Protein AF-A0A3A8KAV1-F1 (afdb_monomer_lite)

Foldseek 3Di:
DLVVLLVVCLVPVLVVLLVVLLVVQVVCCVVPVHGQKFFPPAPVRNHDPVCSVLSNVLSVVLSCCVPPPCVVVVPDLVVQLVVSLVVSQVVQLVVQCCCCPVVVRGGMAGPPAPRRRDHPVCSVVSSVSSNVCPVVSDDPPDPPPDDPVPPDPPDD

Radius of gyration: 19.92 Å; chains: 1; bounding box: 60×40×58 Å

Sequence (156 aa):
MVRRVLLVQLLFLAPCFWLLELSQNVAFRWMNGDWGWVYPESPYRWFSIVSLGMWSGAVVVLWALHTYWFRPLRVASWLRVLWATALCWTGQWLGGFIAAEVFHHPLQIWPGTKLVYVSFSALFFWAATALLYQLVAPDPEPPEPGFTRAERPAGA

Secondary structure (DSSP, 8-state):
-HHHHHHHHHHHHHHHHHHHHHHHHHHHHHHHSS-S-B-TTSTTSS--TTHHHHHHHHHHHHHHHIIIIITTTT--HHHHHHHHHHHHHHHHHHHHHHHHHTSS--S-B-TT-SSSS--TTHHHHHHHHHHHHHHHS----PPPS---TT---S--

pLDDT: mean 84.85, std 14.31, range [40.16, 96.75]

Structure (mmCIF, N/CA/C/O backbone):
data_AF-A0A3A8KAV1-F1
#
_entry.id   AF-A0A3A8KAV1-F1
#
loop_
_atom_site.group_PDB
_atom_site.id
_atom_site.type_symbol
_atom_site.label_atom_id
_atom_site.label_alt_id
_atom_site.label_comp_id
_atom_site.label_asym_id
_atom_site.label_entity_id
_atom_site.label_seq_id
_atom_site.pdbx_PDB_ins_code
_atom_site.Cartn_x
_atom_site.Cartn_y
_atom_site.Cartn_z
_atom_site.occupancy
_atom_site.B_iso_or_equiv
_atom_site.auth_seq_id
_atom_site.auth_comp_id
_atom_site.auth_asym_id
_atom_site.auth_atom_id
_atom_site.pdbx_PDB_model_num
ATOM 1 N N . MET A 1 1 ? -23.113 8.934 8.475 1.00 63.41 1 MET A N 1
ATOM 2 C CA . MET A 1 1 ? -21.816 9.219 9.134 1.00 63.41 1 MET A CA 1
ATOM 3 C C . MET A 1 1 ? -20.684 8.372 8.555 1.00 63.41 1 MET A C 1
ATOM 5 O O . MET A 1 1 ? -19.738 8.942 8.037 1.00 63.41 1 MET A O 1
ATOM 9 N N . VAL A 1 2 ? -20.829 7.043 8.518 1.00 71.62 2 VAL A N 1
ATOM 10 C CA . VAL A 1 2 ? -19.826 6.085 8.005 1.00 71.62 2 VAL A CA 1
ATOM 11 C C . VAL A 1 2 ? -19.301 6.401 6.590 1.00 71.62 2 VAL A C 1
ATOM 13 O O . VAL A 1 2 ? -18.095 6.469 6.387 1.00 71.62 2 VAL A O 1
ATOM 16 N N . ARG A 1 3 ? -20.184 6.700 5.624 1.00 71.88 3 ARG A N 1
ATOM 17 C CA . ARG A 1 3 ? -19.778 7.072 4.250 1.00 71.88 3 ARG A CA 1
ATOM 18 C C . ARG A 1 3 ? -18.936 8.354 4.186 1.00 71.88 3 ARG A C 1
ATOM 20 O O . ARG A 1 3 ? -18.026 8.452 3.376 1.00 71.88 3 ARG A O 1
ATOM 27 N N . ARG A 1 4 ? -19.226 9.329 5.058 1.00 77.44 4 ARG A N 1
ATOM 28 C CA . ARG A 1 4 ? -18.481 10.596 5.145 1.00 77.44 4 ARG A CA 1
ATOM 29 C C . ARG A 1 4 ? -17.077 10.369 5.706 1.00 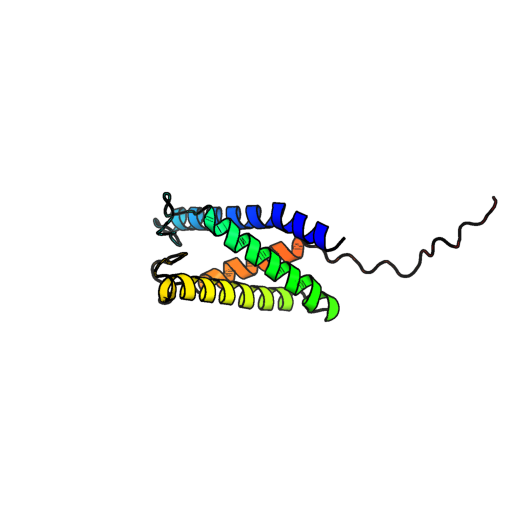77.44 4 ARG A C 1
ATOM 31 O O . ARG A 1 4 ? -16.142 10.989 5.225 1.00 77.44 4 ARG A O 1
ATOM 38 N N . VAL A 1 5 ? -16.937 9.465 6.678 1.00 82.00 5 VAL A N 1
ATOM 39 C CA . VAL A 1 5 ? -15.637 9.072 7.246 1.00 82.00 5 VAL A CA 1
ATOM 40 C C . VAL A 1 5 ? -14.759 8.421 6.179 1.00 82.00 5 VAL A C 1
ATOM 42 O O . VAL A 1 5 ? -13.627 8.854 6.002 1.00 82.00 5 VAL A O 1
ATOM 45 N N . LEU A 1 6 ? -15.297 7.464 5.414 1.00 84.62 6 LEU A N 1
ATOM 46 C CA . LEU A 1 6 ? -14.556 6.834 4.317 1.00 84.62 6 LEU A CA 1
ATOM 47 C C . LEU A 1 6 ? -14.138 7.852 3.247 1.00 84.62 6 LEU A C 1
ATOM 49 O O . LEU A 1 6 ? -12.996 7.834 2.807 1.00 84.62 6 LEU A O 1
ATOM 53 N N . LEU A 1 7 ? -15.030 8.766 2.850 1.00 86.44 7 LEU A N 1
ATOM 54 C CA . LEU A 1 7 ? -14.696 9.797 1.863 1.00 86.44 7 LEU A CA 1
ATOM 55 C C . LEU A 1 7 ? -13.545 10.694 2.342 1.00 86.44 7 LEU A C 1
ATOM 57 O O . LEU A 1 7 ? -12.625 10.967 1.581 1.00 86.44 7 LEU A O 1
ATOM 61 N N . VAL A 1 8 ? -13.572 11.123 3.606 1.00 86.12 8 VAL A N 1
ATOM 62 C CA . VAL A 1 8 ? -12.480 11.908 4.200 1.00 86.12 8 VAL A CA 1
ATOM 63 C C . VAL A 1 8 ? -11.191 11.085 4.220 1.00 86.12 8 VAL A C 1
ATOM 65 O O . VAL A 1 8 ? -10.157 11.559 3.766 1.00 86.12 8 VAL A O 1
ATOM 68 N N . GLN A 1 9 ? -11.246 9.829 4.661 1.00 88.69 9 GLN A N 1
ATOM 69 C CA . GLN A 1 9 ? -10.076 8.950 4.654 1.00 88.69 9 GLN A CA 1
ATOM 70 C C . GLN A 1 9 ? -9.503 8.761 3.246 1.00 88.69 9 GLN A C 1
ATOM 72 O O . GLN A 1 9 ? -8.293 8.824 3.083 1.00 88.69 9 GLN A O 1
ATOM 77 N N . LEU A 1 10 ? -10.337 8.605 2.219 1.00 91.00 10 LEU A N 1
ATOM 78 C CA . LEU A 1 10 ? -9.879 8.528 0.832 1.00 91.00 10 LEU A CA 1
ATOM 79 C C . LEU A 1 10 ? -9.190 9.817 0.377 1.00 91.00 10 LEU A C 1
ATOM 81 O O . LEU A 1 10 ? -8.122 9.753 -0.221 1.00 91.00 10 LEU A O 1
ATOM 85 N N . LEU A 1 11 ? -9.769 10.978 0.687 1.00 92.19 11 LEU A N 1
ATOM 86 C CA . LEU A 1 11 ? -9.234 12.273 0.258 1.00 92.19 11 LEU A CA 1
ATOM 87 C C . LEU A 1 11 ? -7.927 12.662 0.960 1.00 92.19 11 LEU A C 1
ATOM 89 O O . LEU A 1 11 ? -7.154 13.425 0.391 1.00 92.19 11 LEU A O 1
ATOM 93 N N . PHE A 1 12 ? -7.670 12.151 2.167 1.00 91.69 12 PHE A N 1
ATOM 94 C CA . PHE A 1 12 ? -6.455 12.468 2.925 1.00 91.69 12 PHE A CA 1
ATOM 95 C C . PHE A 1 12 ? -5.449 11.313 2.950 1.00 91.69 12 PHE A C 1
ATOM 97 O O . PHE A 1 12 ? -4.290 11.499 2.590 1.00 91.69 12 PHE A O 1
ATOM 104 N N . LEU A 1 13 ? -5.870 10.107 3.338 1.00 93.31 13 LEU A N 1
ATOM 105 C CA . LEU A 1 13 ? -4.954 8.985 3.555 1.00 93.31 13 LEU A CA 1
ATOM 106 C C . LEU A 1 13 ? -4.415 8.404 2.253 1.00 93.31 13 LEU A C 1
ATOM 108 O O . LEU A 1 13 ? -3.235 8.073 2.212 1.00 93.31 13 LEU A O 1
ATOM 112 N N . ALA A 1 14 ? -5.223 8.297 1.191 1.00 93.44 14 ALA A N 1
ATOM 113 C CA . ALA A 1 14 ? -4.720 7.734 -0.063 1.00 93.44 14 ALA A CA 1
ATOM 114 C C . ALA A 1 14 ? -3.606 8.609 -0.675 1.00 93.44 14 ALA A C 1
ATOM 116 O O . ALA A 1 14 ? -2.543 8.059 -0.968 1.00 93.44 14 ALA A O 1
ATOM 117 N N . PRO A 1 15 ? -3.748 9.951 -0.774 1.00 94.06 15 PRO A N 1
ATOM 118 C CA . PRO A 1 15 ? -2.637 10.818 -1.167 1.00 94.06 15 PRO A CA 1
ATOM 119 C C . PRO A 1 15 ? -1.444 10.759 -0.209 1.00 94.06 15 PRO A C 1
ATOM 121 O O . PRO A 1 15 ? -0.306 10.729 -0.667 1.00 94.06 15 PRO A O 1
ATOM 124 N N . CYS A 1 16 ? -1.670 10.707 1.109 1.00 94.25 16 CYS A N 1
ATOM 125 C CA . CYS A 1 16 ? -0.578 10.604 2.081 1.00 94.25 16 CYS A CA 1
ATOM 126 C C . CYS A 1 16 ? 0.222 9.305 1.926 1.00 94.25 16 CYS A C 1
ATOM 128 O O . CYS A 1 16 ? 1.450 9.347 1.932 1.00 94.25 16 CYS A O 1
ATOM 130 N N . PHE A 1 17 ? -0.443 8.160 1.764 1.00 94.06 17 PHE A N 1
ATOM 131 C CA . PHE A 1 17 ? 0.238 6.882 1.557 1.00 94.06 17 PHE A CA 1
ATOM 132 C C . PHE A 1 17 ? 0.918 6.807 0.193 1.00 94.06 17 PHE A C 1
ATOM 134 O O . PHE A 1 17 ? 2.025 6.288 0.096 1.00 94.06 17 PHE A O 1
ATOM 141 N N . TRP A 1 18 ? 0.325 7.410 -0.834 1.00 94.69 18 TRP A N 1
ATOM 142 C CA . TRP A 1 18 ? 0.969 7.558 -2.135 1.00 94.69 18 TRP A CA 1
ATOM 143 C C . TRP A 1 18 ? 2.243 8.422 -2.070 1.00 94.69 18 TRP A C 1
ATOM 145 O O . TRP A 1 18 ? 3.279 8.059 -2.624 1.00 94.69 18 TRP A O 1
ATOM 155 N N . LEU A 1 19 ? 2.220 9.535 -1.330 1.00 94.25 19 LEU A N 1
ATOM 156 C CA . LEU A 1 19 ? 3.418 10.348 -1.081 1.00 94.25 19 LEU A CA 1
ATOM 157 C C . LEU A 1 19 ? 4.451 9.617 -0.211 1.00 94.25 19 LEU A C 1
ATOM 159 O O . LEU A 1 19 ? 5.656 9.805 -0.393 1.00 94.25 19 LEU A O 1
ATOM 163 N N . LEU A 1 20 ? 4.001 8.777 0.723 1.00 93.81 20 LEU A N 1
ATOM 164 C CA . LEU A 1 20 ? 4.882 7.930 1.522 1.00 93.81 20 LEU A CA 1
ATOM 165 C C . LEU A 1 20 ? 5.587 6.891 0.641 1.00 93.81 20 LEU A C 1
ATOM 167 O O . LEU A 1 20 ? 6.800 6.748 0.752 1.00 93.81 20 LEU A O 1
ATOM 171 N N . GLU A 1 21 ? 4.861 6.238 -0.269 1.00 93.31 21 GLU A N 1
ATOM 172 C CA . GLU A 1 21 ? 5.412 5.328 -1.282 1.00 93.31 21 GLU A CA 1
ATOM 173 C C . GLU A 1 21 ? 6.495 6.022 -2.120 1.00 93.31 21 GLU A C 1
ATOM 175 O O . GLU A 1 21 ? 7.603 5.506 -2.285 1.00 93.31 21 GLU A O 1
ATOM 180 N N . LEU A 1 22 ? 6.203 7.235 -2.596 1.00 93.12 22 LEU A N 1
ATOM 181 C CA . LEU A 1 22 ? 7.162 8.058 -3.327 1.00 93.12 22 LEU A CA 1
ATOM 182 C C . LEU A 1 22 ? 8.421 8.341 -2.499 1.00 93.12 22 LEU A C 1
ATOM 184 O O . LEU A 1 22 ? 9.543 8.164 -2.977 1.00 93.12 22 LEU A O 1
ATOM 188 N N . SER A 1 23 ? 8.234 8.751 -1.245 1.00 93.00 23 SER A N 1
ATOM 189 C CA . SER A 1 23 ? 9.330 9.082 -0.330 1.00 93.00 23 SER A CA 1
ATOM 190 C C . SER A 1 23 ? 10.192 7.858 -0.013 1.00 93.00 23 SER A C 1
ATOM 192 O O . SER A 1 23 ? 11.416 7.966 0.032 1.00 93.00 23 SER A O 1
ATOM 194 N N . GLN A 1 24 ? 9.574 6.684 0.145 1.00 91.94 24 GLN A N 1
ATOM 195 C CA . GLN A 1 24 ? 10.270 5.411 0.337 1.00 91.94 24 GLN A CA 1
ATOM 196 C C . GLN A 1 24 ? 11.149 5.073 -0.870 1.00 91.94 24 GLN A C 1
ATOM 198 O O . GLN A 1 24 ? 12.314 4.718 -0.690 1.00 91.94 24 GLN A O 1
ATOM 203 N N . ASN A 1 25 ? 10.632 5.231 -2.092 1.00 92.94 25 ASN A N 1
ATOM 204 C CA . ASN A 1 25 ? 11.398 4.919 -3.299 1.00 92.94 25 ASN A CA 1
ATOM 205 C C . ASN A 1 25 ? 12.566 5.906 -3.514 1.00 92.94 25 ASN A C 1
ATOM 207 O O . ASN A 1 25 ? 13.664 5.501 -3.897 1.00 92.94 25 ASN A O 1
ATOM 211 N N . VAL A 1 26 ? 12.368 7.195 -3.194 1.00 94.19 26 VAL A N 1
ATOM 212 C CA . VAL A 1 26 ? 13.438 8.215 -3.196 1.00 94.19 26 VAL A CA 1
ATOM 213 C C . VAL A 1 26 ? 14.514 7.898 -2.158 1.00 94.19 26 VAL A C 1
ATOM 215 O O . VAL A 1 26 ? 15.701 7.909 -2.487 1.00 94.19 26 VAL A O 1
ATOM 218 N N . ALA A 1 27 ? 14.117 7.566 -0.927 1.00 92.56 27 ALA A N 1
ATOM 219 C CA . ALA A 1 27 ? 15.055 7.190 0.126 1.00 92.56 27 ALA A CA 1
ATOM 220 C C . ALA A 1 27 ? 15.852 5.934 -0.256 1.00 92.56 27 ALA A C 1
ATOM 222 O O . ALA A 1 27 ? 17.068 5.893 -0.066 1.00 92.56 27 ALA A O 1
ATOM 223 N N . PHE A 1 28 ? 15.194 4.931 -0.849 1.00 92.00 28 PHE A N 1
ATOM 224 C CA . PHE A 1 28 ? 15.858 3.714 -1.314 1.00 92.00 28 PHE A CA 1
ATOM 225 C C . PHE A 1 28 ? 16.951 4.026 -2.342 1.00 92.00 28 PHE A C 1
ATOM 227 O O . PHE A 1 28 ? 18.067 3.517 -2.210 1.00 92.00 28 PHE A O 1
ATOM 234 N N . ARG A 1 29 ? 16.671 4.924 -3.295 1.00 93.88 29 ARG A N 1
ATOM 235 C CA . ARG A 1 29 ? 17.655 5.379 -4.283 1.00 93.88 29 ARG A CA 1
ATOM 236 C C . ARG A 1 29 ? 18.851 6.073 -3.655 1.00 93.88 29 ARG A C 1
ATOM 238 O O . ARG A 1 29 ? 19.977 5.822 -4.073 1.00 93.88 29 ARG A O 1
ATOM 245 N N . TRP A 1 30 ? 18.634 6.933 -2.666 1.00 94.62 30 TRP A N 1
ATOM 246 C CA . TRP A 1 30 ? 19.742 7.601 -1.979 1.00 94.62 30 TRP A CA 1
ATOM 247 C C . TRP A 1 30 ? 20.647 6.623 -1.229 1.00 94.62 30 TRP A C 1
ATOM 249 O O . TRP A 1 30 ? 21.855 6.831 -1.192 1.00 94.62 30 TRP A O 1
ATOM 259 N N . MET A 1 31 ? 20.080 5.553 -0.667 1.00 93.12 31 MET A N 1
ATOM 260 C CA . MET A 1 31 ? 20.842 4.559 0.093 1.00 93.12 31 MET A CA 1
ATOM 261 C C . MET A 1 31 ? 21.546 3.521 -0.792 1.00 93.12 31 MET A C 1
ATOM 263 O O . MET A 1 31 ? 22.628 3.067 -0.435 1.00 93.12 31 MET A O 1
ATOM 267 N N . ASN A 1 32 ? 20.945 3.134 -1.923 1.00 91.38 32 ASN A N 1
ATOM 268 C CA . ASN A 1 32 ? 21.395 1.979 -2.714 1.00 91.38 32 ASN A CA 1
ATOM 269 C C . ASN A 1 32 ? 21.869 2.331 -4.133 1.00 91.38 32 ASN A C 1
ATOM 271 O O . ASN A 1 32 ? 22.377 1.465 -4.837 1.00 91.38 32 ASN A O 1
ATOM 275 N N . GLY A 1 33 ? 21.697 3.578 -4.578 1.00 91.69 33 GLY A N 1
ATOM 276 C CA . GLY A 1 33 ? 22.084 4.036 -5.917 1.00 91.69 33 GLY A CA 1
ATOM 277 C C . GLY A 1 33 ? 21.078 3.724 -7.033 1.00 91.69 33 GLY A C 1
ATOM 278 O O . GLY A 1 33 ? 21.184 4.314 -8.106 1.00 91.69 33 GLY A O 1
ATOM 279 N N . ASP A 1 34 ? 20.074 2.880 -6.780 1.00 91.12 34 ASP A N 1
ATOM 280 C CA . ASP A 1 34 ? 19.007 2.521 -7.727 1.00 91.12 34 ASP A CA 1
ATOM 281 C C . ASP A 1 34 ? 17.624 2.518 -7.050 1.00 91.12 34 ASP A C 1
ATOM 283 O O . ASP A 1 34 ? 17.526 2.574 -5.826 1.00 91.12 34 ASP A O 1
ATOM 287 N N . TRP A 1 35 ? 16.546 2.492 -7.829 1.00 92.38 35 TRP A N 1
ATOM 288 C CA . TRP A 1 35 ? 15.169 2.519 -7.329 1.00 92.38 35 TRP A CA 1
ATOM 289 C C . TRP A 1 35 ? 14.756 1.192 -6.681 1.00 92.38 35 TRP A C 1
ATOM 291 O O . TRP A 1 35 ? 15.102 0.115 -7.162 1.00 92.38 35 TRP A O 1
ATOM 301 N N . GLY A 1 36 ? 13.961 1.264 -5.609 1.00 89.75 36 GLY A N 1
ATOM 302 C CA . GLY A 1 36 ? 13.457 0.078 -4.909 1.00 89.75 36 GLY A CA 1
ATOM 303 C C . GLY A 1 36 ? 12.409 -0.689 -5.713 1.00 89.75 36 GLY A C 1
ATOM 304 O O . GLY A 1 36 ? 12.298 -1.908 -5.588 1.00 89.75 36 GLY A O 1
ATOM 305 N N . TRP A 1 37 ? 11.652 0.021 -6.548 1.00 92.19 37 TRP A N 1
ATOM 306 C CA . TRP A 1 37 ? 10.785 -0.537 -7.583 1.00 92.19 37 TRP A CA 1
ATOM 307 C C . TRP A 1 37 ? 10.544 0.490 -8.690 1.00 92.19 37 TRP A C 1
ATOM 309 O O . TRP A 1 37 ? 10.744 1.696 -8.506 1.00 92.19 37 TRP A O 1
ATOM 319 N N . VAL A 1 38 ? 10.096 0.007 -9.848 1.00 92.88 38 VAL A N 1
ATOM 320 C CA . VAL A 1 38 ? 9.766 0.836 -11.013 1.00 92.88 38 VAL A CA 1
ATOM 321 C C . VAL A 1 38 ? 8.368 0.538 -11.546 1.00 92.88 38 VAL A C 1
ATOM 323 O O . VAL A 1 38 ? 7.850 -0.562 -11.391 1.00 92.88 38 VAL A O 1
ATOM 326 N N . TYR A 1 39 ? 7.778 1.531 -12.200 1.00 91.75 39 TYR A N 1
ATOM 327 C CA . TYR A 1 39 ? 6.485 1.530 -12.874 1.00 91.75 39 TYR A CA 1
ATOM 328 C C . TYR A 1 39 ? 6.716 1.572 -14.389 1.00 91.75 39 TYR A C 1
ATOM 330 O O . TYR A 1 39 ? 6.955 2.657 -14.924 1.00 91.75 39 TYR A O 1
ATOM 338 N N . PRO A 1 40 ? 6.671 0.433 -15.097 1.00 89.00 40 PRO A N 1
ATOM 339 C CA . PRO A 1 40 ? 7.070 0.357 -16.507 1.00 89.00 40 PRO A CA 1
ATOM 340 C C . PRO A 1 40 ? 6.262 1.275 -17.427 1.00 89.00 40 PRO A C 1
ATOM 342 O O . PRO A 1 40 ? 6.832 1.920 -18.302 1.00 89.00 40 PRO A O 1
ATOM 345 N N . GLU A 1 41 ? 4.960 1.381 -17.166 1.00 86.69 41 GLU A N 1
ATOM 346 C CA . GLU A 1 41 ? 4.008 2.185 -17.944 1.00 86.69 41 GLU A CA 1
ATOM 347 C C . GLU A 1 41 ? 3.997 3.672 -17.547 1.00 86.69 41 GLU A C 1
ATOM 349 O O . GLU A 1 41 ? 3.347 4.498 -18.185 1.00 86.69 41 GLU A O 1
ATOM 354 N N . SER A 1 42 ? 4.694 4.049 -16.471 1.00 89.81 42 SER A N 1
ATOM 355 C CA . SER A 1 42 ? 4.766 5.452 -16.073 1.00 89.81 42 SER A CA 1
ATOM 356 C C . SER A 1 42 ? 5.812 6.199 -16.904 1.00 89.81 42 SER A C 1
ATOM 358 O O . SER A 1 42 ? 6.953 5.733 -16.989 1.00 89.81 42 SER A O 1
ATOM 360 N N . PRO A 1 43 ? 5.517 7.421 -17.393 1.00 89.69 43 PRO A N 1
ATOM 361 C CA . PRO A 1 43 ? 6.511 8.252 -18.076 1.00 89.69 43 PRO A CA 1
ATOM 362 C C . PRO A 1 43 ? 7.708 8.601 -17.179 1.00 89.69 43 PRO A C 1
ATOM 364 O O . PRO A 1 43 ? 8.784 8.923 -17.675 1.00 89.69 43 PRO A O 1
ATOM 367 N N . TYR A 1 44 ? 7.541 8.509 -15.859 1.00 88.31 44 TYR A N 1
ATOM 368 C CA . TYR A 1 44 ? 8.594 8.796 -14.892 1.00 88.31 44 TYR A CA 1
ATOM 369 C C . TYR A 1 44 ? 9.363 7.551 -14.457 1.00 88.31 44 TYR A C 1
ATOM 371 O O . TYR A 1 44 ? 10.469 7.686 -13.955 1.00 88.31 44 TYR A O 1
ATOM 379 N N . ARG A 1 45 ? 8.816 6.344 -14.647 1.00 87.88 45 ARG A N 1
ATOM 380 C CA . ARG A 1 45 ? 9.347 5.045 -14.185 1.00 87.88 45 ARG A CA 1
ATOM 381 C C . ARG A 1 45 ? 9.536 4.864 -12.677 1.00 87.88 45 ARG A C 1
ATOM 383 O O . ARG A 1 45 ? 9.338 3.762 -12.198 1.00 87.88 45 ARG A O 1
ATOM 390 N N . TRP A 1 46 ? 9.891 5.880 -11.903 1.00 88.69 46 TRP A N 1
ATOM 391 C CA . TRP A 1 46 ? 10.133 5.762 -10.454 1.00 88.69 46 TRP A CA 1
ATOM 392 C C . TRP A 1 46 ? 8.930 6.166 -9.590 1.00 88.69 46 TRP A C 1
ATOM 394 O O . TRP A 1 46 ? 8.902 5.884 -8.393 1.00 88.69 46 TRP A O 1
ATOM 404 N N . PHE A 1 47 ? 7.909 6.777 -10.193 1.00 89.25 47 PHE A N 1
ATOM 405 C CA . PHE A 1 47 ? 6.614 7.034 -9.562 1.00 89.25 47 PHE A CA 1
ATOM 406 C C . PHE A 1 47 ? 5.480 6.865 -10.568 1.00 89.25 47 PHE A C 1
ATOM 408 O O . PHE A 1 47 ? 5.714 6.959 -11.772 1.00 89.25 47 PHE A O 1
ATOM 415 N N . SER A 1 48 ? 4.250 6.661 -10.094 1.00 90.31 48 SER A N 1
ATOM 416 C CA . SER A 1 48 ? 3.061 6.611 -10.947 1.00 90.31 48 SER A CA 1
ATOM 417 C C . SER A 1 48 ? 1.867 7.262 -10.263 1.00 90.31 48 SER A C 1
ATOM 419 O O . SER A 1 48 ? 1.544 6.916 -9.135 1.00 90.31 48 SER A O 1
ATOM 421 N N . ILE A 1 49 ? 1.163 8.164 -10.952 1.00 89.38 49 ILE A N 1
ATOM 422 C CA . ILE A 1 49 ? -0.120 8.703 -10.460 1.00 89.38 49 ILE A CA 1
ATOM 423 C C . ILE A 1 49 ? -1.175 7.590 -10.403 1.00 89.38 49 ILE A C 1
ATOM 425 O O . ILE A 1 49 ? -2.041 7.600 -9.535 1.00 89.38 49 ILE A O 1
ATOM 429 N N . VAL A 1 50 ? -1.076 6.584 -11.277 1.00 88.12 50 VAL A N 1
ATOM 430 C CA . VAL A 1 50 ? -2.009 5.450 -11.308 1.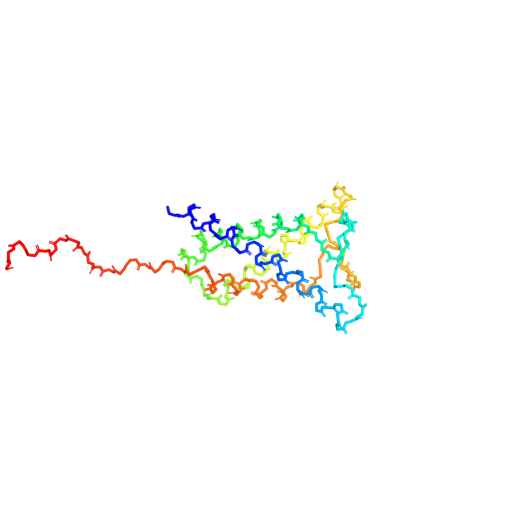00 88.12 50 VAL A CA 1
ATOM 431 C C . VAL A 1 50 ? -1.946 4.639 -10.006 1.00 88.12 50 VAL A C 1
ATOM 433 O O . VAL A 1 50 ? -2.973 4.114 -9.572 1.00 88.12 50 VAL A O 1
ATOM 436 N N . SER A 1 51 ? -0.796 4.603 -9.310 1.00 89.50 51 SER A N 1
ATOM 437 C CA . SER A 1 51 ? -0.699 3.919 -8.010 1.00 89.50 51 SER A CA 1
ATOM 438 C C . SER A 1 51 ? -1.534 4.593 -6.913 1.00 89.50 51 SER A C 1
ATOM 440 O O . SER A 1 51 ? -1.896 3.936 -5.940 1.00 89.50 51 SER A O 1
ATOM 442 N N . LEU A 1 52 ? -1.973 5.846 -7.092 1.00 91.06 52 LEU A N 1
ATOM 443 C CA . LEU A 1 52 ? -2.953 6.479 -6.201 1.00 91.06 52 LEU A CA 1
ATOM 444 C C . LEU A 1 52 ? -4.282 5.706 -6.166 1.00 91.06 52 LEU A C 1
ATOM 446 O O . LEU A 1 52 ? -4.925 5.618 -5.117 1.00 91.06 52 LEU A O 1
ATOM 450 N N . GLY A 1 53 ? -4.687 5.105 -7.291 1.00 91.12 53 GLY A N 1
ATOM 451 C CA . GLY A 1 53 ? -5.860 4.231 -7.347 1.00 91.12 53 GLY A CA 1
ATOM 452 C C . GLY A 1 53 ? -5.683 2.980 -6.483 1.00 91.12 53 GLY A C 1
ATOM 453 O O . GLY A 1 53 ? -6.589 2.614 -5.733 1.00 91.12 53 GLY A O 1
ATOM 454 N N . MET A 1 54 ? -4.488 2.382 -6.504 1.00 90.69 54 MET A N 1
ATOM 455 C CA . MET A 1 54 ? -4.133 1.250 -5.639 1.00 90.69 54 MET A CA 1
ATOM 456 C C . MET A 1 54 ? -4.193 1.643 -4.156 1.00 90.69 54 MET A C 1
ATOM 458 O O . MET A 1 54 ? -4.808 0.932 -3.362 1.00 90.69 54 MET A O 1
ATOM 462 N N . TRP A 1 55 ? -3.644 2.803 -3.784 1.00 94.50 55 TRP A N 1
ATOM 463 C CA . TRP A 1 55 ? -3.733 3.315 -2.411 1.00 94.50 55 TRP A CA 1
ATOM 464 C C . TRP A 1 55 ? -5.161 3.637 -1.982 1.00 94.50 55 TRP A C 1
ATOM 466 O O . TRP A 1 55 ? -5.531 3.379 -0.838 1.00 94.50 55 TRP A O 1
ATOM 476 N N . SER A 1 56 ? -5.989 4.133 -2.899 1.00 94.62 56 SER A N 1
ATOM 477 C CA . SER A 1 56 ? -7.416 4.341 -2.641 1.00 94.62 56 SER A CA 1
ATOM 478 C C . SER A 1 56 ? -8.110 3.013 -2.330 1.00 94.62 56 SER A C 1
ATOM 480 O O . SER A 1 56 ? -8.838 2.913 -1.342 1.00 94.62 56 SER A O 1
ATOM 482 N N . GLY A 1 57 ? -7.819 1.964 -3.107 1.00 93.50 57 GLY A N 1
ATOM 483 C CA . GLY A 1 57 ? -8.280 0.603 -2.826 1.00 93.50 57 GLY A CA 1
ATOM 484 C C . GLY A 1 57 ? -7.798 0.086 -1.467 1.00 93.50 57 GLY A C 1
ATOM 485 O O . GLY A 1 57 ? -8.594 -0.443 -0.693 1.00 93.50 57 GLY A O 1
ATOM 486 N N . ALA A 1 58 ? -6.527 0.310 -1.129 1.00 94.25 58 ALA A N 1
ATOM 487 C CA . ALA A 1 58 ? -5.970 -0.078 0.164 1.00 94.25 58 ALA A CA 1
ATOM 488 C C . ALA A 1 58 ? -6.677 0.619 1.338 1.00 94.25 58 ALA A C 1
ATOM 490 O O . ALA A 1 58 ? -7.020 -0.035 2.320 1.00 94.25 58 ALA A O 1
ATOM 491 N N . VAL A 1 59 ? -6.971 1.919 1.225 1.00 94.69 59 VAL A N 1
ATOM 492 C CA . VAL A 1 59 ? -7.749 2.657 2.235 1.00 94.69 59 VAL A CA 1
ATOM 493 C C . VAL A 1 59 ? -9.151 2.067 2.392 1.00 94.69 59 VAL A C 1
ATOM 495 O O . VAL A 1 59 ? -9.600 1.897 3.523 1.00 94.69 59 VAL A O 1
ATOM 498 N N . VAL A 1 60 ? -9.824 1.690 1.298 1.00 94.44 60 VAL A N 1
ATOM 499 C CA . VAL A 1 60 ? -11.131 1.007 1.370 1.00 94.44 60 VAL A CA 1
ATOM 500 C C . VAL A 1 60 ? -11.020 -0.326 2.107 1.00 94.44 60 VAL A C 1
ATOM 502 O O . VAL A 1 60 ? -11.856 -0.613 2.962 1.00 94.44 60 VAL A O 1
ATOM 505 N N . VAL A 1 61 ? -9.992 -1.129 1.816 1.00 94.31 61 VAL A N 1
ATOM 506 C CA . VAL A 1 61 ? -9.760 -2.414 2.494 1.00 94.31 61 VAL A CA 1
ATOM 507 C C . VAL A 1 61 ? -9.511 -2.202 3.986 1.00 94.31 61 VAL A C 1
ATOM 509 O O . VAL A 1 61 ? -10.180 -2.825 4.808 1.00 94.31 61 VAL A O 1
ATOM 512 N N . LEU A 1 62 ? -8.614 -1.285 4.354 1.00 94.00 62 LEU A N 1
ATOM 513 C CA . LEU A 1 62 ? -8.313 -0.962 5.752 1.00 94.00 62 LEU A CA 1
ATOM 514 C C . LEU A 1 62 ? -9.553 -0.451 6.493 1.00 94.00 62 LEU A C 1
ATOM 516 O O . LEU A 1 62 ? -9.840 -0.889 7.610 1.00 94.00 62 LEU A O 1
ATOM 520 N N . TRP A 1 63 ? -10.336 0.414 5.851 1.00 93.44 63 TRP A N 1
ATOM 521 C CA . TRP A 1 63 ? -11.606 0.893 6.378 1.00 93.44 63 TRP A CA 1
ATOM 522 C C . TRP A 1 63 ? -12.622 -0.233 6.577 1.00 93.44 63 TRP A C 1
ATOM 524 O O . TRP A 1 63 ? -13.267 -0.287 7.630 1.00 93.44 63 TRP A O 1
ATOM 534 N N . ALA A 1 64 ? -12.750 -1.146 5.614 1.00 92.19 64 ALA A N 1
ATOM 535 C CA . ALA A 1 64 ? -13.666 -2.275 5.706 1.00 92.19 64 ALA A CA 1
ATOM 536 C C . ALA A 1 64 ? -13.255 -3.233 6.834 1.00 92.19 64 ALA A C 1
ATOM 538 O O . ALA A 1 64 ? -14.101 -3.615 7.645 1.00 92.19 64 ALA A O 1
ATOM 539 N N . LEU A 1 65 ? -11.959 -3.549 6.944 1.00 92.56 65 LEU A N 1
ATOM 540 C CA . LEU A 1 65 ? -11.407 -4.361 8.031 1.00 92.56 65 LEU A CA 1
ATOM 541 C C . LEU A 1 65 ? -11.695 -3.733 9.393 1.00 92.56 65 LEU A C 1
ATOM 543 O O . LEU A 1 65 ? -12.214 -4.400 10.287 1.00 92.56 65 LEU A O 1
ATOM 547 N N . HIS A 1 66 ? -11.431 -2.436 9.541 1.00 89.69 66 HIS A N 1
ATOM 548 C CA . HIS A 1 66 ? -11.711 -1.722 10.781 1.00 89.69 66 HIS A CA 1
ATOM 549 C C . HIS A 1 66 ? -13.200 -1.719 11.132 1.00 89.69 66 HIS A C 1
ATOM 551 O O . HIS A 1 66 ? -13.575 -2.061 12.253 1.00 89.69 66 HIS A O 1
ATOM 557 N N . THR A 1 67 ? -14.050 -1.363 10.169 1.00 88.62 67 THR A N 1
ATOM 558 C CA . THR A 1 67 ? -15.481 -1.132 10.397 1.00 88.62 67 THR A CA 1
ATOM 559 C C . THR A 1 67 ? -16.244 -2.428 10.642 1.00 88.62 67 THR A C 1
ATOM 561 O O . THR A 1 67 ? -17.063 -2.489 11.559 1.00 88.62 67 THR A O 1
ATOM 564 N N . TYR A 1 68 ? -15.987 -3.453 9.828 1.00 90.62 68 TYR A N 1
ATOM 565 C CA . TYR A 1 68 ? -16.805 -4.666 9.790 1.00 90.62 68 TYR A CA 1
ATOM 566 C C . TYR A 1 68 ? -16.179 -5.861 10.500 1.00 90.62 68 TYR A C 1
ATOM 568 O O . TYR A 1 68 ? -16.891 -6.826 10.761 1.00 90.62 68 TYR A O 1
ATOM 576 N N . TRP A 1 69 ? -14.887 -5.813 10.837 1.00 91.81 69 TRP A N 1
ATOM 577 C CA . TRP A 1 69 ? -14.215 -6.948 11.467 1.00 91.81 69 TRP A CA 1
ATOM 578 C C . TRP A 1 69 ? -13.534 -6.588 12.788 1.00 91.81 69 TRP A C 1
ATOM 580 O O . TRP A 1 69 ? -13.912 -7.108 13.840 1.00 91.81 69 TRP A O 1
ATOM 590 N N . PHE A 1 70 ? -12.565 -5.675 12.776 1.00 91.94 70 PHE A N 1
ATOM 591 C CA . PHE A 1 70 ? -11.752 -5.391 13.958 1.00 91.94 70 PHE A CA 1
ATOM 592 C C . PHE A 1 70 ? -12.556 -4.761 15.092 1.00 91.94 70 PHE A C 1
ATOM 594 O O . PHE A 1 70 ? -12.370 -5.138 16.251 1.00 91.94 70 PHE A O 1
ATOM 601 N N . ARG A 1 71 ? -13.467 -3.842 14.757 1.00 85.94 71 ARG A N 1
ATOM 602 C CA . ARG A 1 71 ? -14.344 -3.182 15.724 1.00 85.94 71 ARG A CA 1
ATOM 603 C C . ARG A 1 71 ? -15.360 -4.135 16.368 1.00 85.94 71 ARG A C 1
ATOM 605 O O . ARG A 1 71 ? -15.358 -4.208 17.597 1.00 85.94 71 ARG A O 1
ATOM 612 N N . PRO A 1 72 ? -16.198 -4.884 15.620 1.00 87.44 72 PRO A N 1
ATOM 613 C CA . PRO A 1 72 ? -17.186 -5.766 16.243 1.00 87.44 72 PRO A CA 1
ATOM 614 C C . PRO A 1 72 ? -16.549 -6.884 17.071 1.00 87.44 72 PRO A C 1
ATOM 616 O O . PRO A 1 72 ? -17.080 -7.229 18.122 1.00 87.44 72 PRO A O 1
ATOM 619 N N . LEU A 1 73 ? -15.393 -7.409 16.650 1.00 90.06 73 LEU A N 1
ATOM 620 C CA . LEU A 1 73 ? -14.714 -8.495 17.364 1.00 90.06 73 LEU A CA 1
ATOM 621 C C . LEU A 1 73 ? -13.681 -8.021 18.394 1.00 90.06 73 LEU A C 1
ATOM 623 O O . LEU A 1 73 ? -13.005 -8.854 18.992 1.00 90.06 73 LEU A O 1
ATOM 627 N N . ARG A 1 74 ? -13.531 -6.704 18.600 1.00 87.00 74 ARG A N 1
ATOM 628 C CA . ARG A 1 74 ? -12.553 -6.107 19.532 1.00 87.00 74 ARG A CA 1
ATOM 629 C C . ARG A 1 74 ? -11.144 -6.694 19.378 1.00 87.00 74 ARG A C 1
ATOM 631 O O . ARG A 1 74 ? -10.460 -6.976 20.358 1.00 87.00 74 ARG A O 1
ATOM 638 N N . VAL A 1 75 ? -10.704 -6.868 18.132 1.00 87.50 75 VAL A N 1
ATOM 639 C CA . VAL A 1 75 ? -9.393 -7.456 17.820 1.00 87.50 75 VAL A CA 1
ATOM 640 C C . VAL A 1 75 ? -8.289 -6.607 18.458 1.00 87.50 75 VAL A C 1
ATOM 642 O O . VAL A 1 75 ? -8.349 -5.376 18.395 1.00 87.50 75 VAL A O 1
ATOM 645 N N . ALA A 1 76 ? -7.286 -7.243 19.068 1.00 90.06 76 ALA A N 1
ATOM 646 C CA . ALA A 1 76 ? -6.159 -6.546 19.689 1.00 90.06 76 ALA A CA 1
ATOM 647 C C . ALA A 1 76 ? -5.366 -5.723 18.658 1.00 90.06 76 ALA A C 1
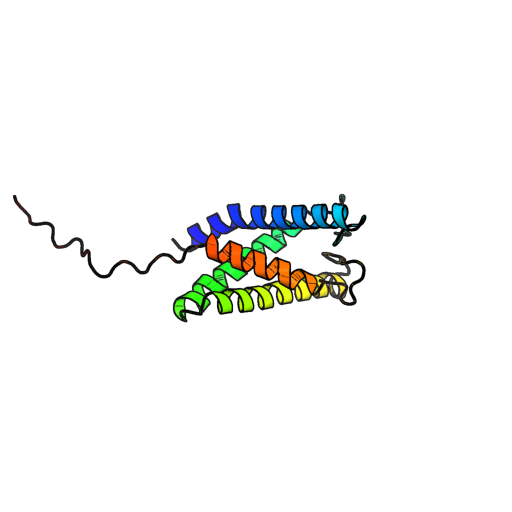ATOM 649 O O . ALA A 1 76 ? -5.198 -6.155 17.521 1.00 90.06 76 ALA A O 1
ATOM 650 N N . SER A 1 77 ? -4.843 -4.560 19.060 1.00 88.94 77 SER A N 1
ATOM 651 C CA . SER A 1 77 ? -4.177 -3.604 18.154 1.00 88.94 77 SER A CA 1
ATOM 652 C C . SER A 1 77 ? -3.077 -4.245 17.288 1.00 88.94 77 SER A C 1
ATOM 654 O O . SER A 1 77 ? -3.116 -4.166 16.061 1.00 88.94 77 SER A O 1
ATOM 656 N N . TRP A 1 78 ? -2.165 -5.008 17.895 1.00 92.06 78 TRP A N 1
ATOM 657 C CA . TRP A 1 78 ? -1.091 -5.679 17.154 1.00 92.06 78 TRP A CA 1
ATOM 658 C C . TRP A 1 78 ? -1.613 -6.729 16.155 1.00 92.06 78 TRP A C 1
ATOM 660 O O . TRP A 1 78 ? -1.090 -6.840 15.047 1.00 92.06 78 TRP A O 1
ATOM 670 N N . LEU A 1 79 ? -2.691 -7.449 16.493 1.00 93.88 79 LEU A N 1
ATOM 671 C CA . LEU A 1 79 ? -3.339 -8.394 15.578 1.00 93.88 79 LEU A CA 1
ATOM 672 C C . LEU A 1 79 ? -3.984 -7.676 14.394 1.00 93.88 79 LEU A C 1
ATOM 674 O O . LEU A 1 79 ? -3.915 -8.176 13.274 1.00 93.88 79 LEU A O 1
ATOM 678 N N . ARG A 1 80 ? -4.576 -6.494 14.614 1.00 93.81 80 ARG A N 1
ATOM 679 C CA . ARG A 1 80 ? -5.110 -5.663 13.526 1.00 93.81 80 ARG A CA 1
ATOM 680 C C . ARG A 1 80 ? -4.002 -5.288 12.540 1.00 93.81 80 ARG A C 1
ATOM 682 O O . ARG A 1 80 ? -4.225 -5.364 11.336 1.00 93.81 80 ARG A O 1
ATOM 689 N N . VAL A 1 81 ? -2.812 -4.925 13.042 1.00 95.12 81 VAL A N 1
ATOM 690 C CA . VAL A 1 81 ? -1.651 -4.595 12.191 1.00 95.12 81 VAL A CA 1
ATOM 691 C C . VAL A 1 81 ? -1.238 -5.812 11.373 1.00 95.12 81 VAL A C 1
ATOM 693 O O . VAL A 1 81 ? -1.107 -5.696 10.158 1.00 95.12 81 VAL A O 1
ATOM 696 N N . LEU A 1 82 ? -1.090 -6.982 12.001 1.00 95.94 82 LEU A N 1
ATOM 697 C CA . LEU A 1 82 ? -0.700 -8.207 11.296 1.00 95.94 82 LEU A CA 1
ATOM 698 C C . LEU A 1 82 ? -1.699 -8.598 10.203 1.00 95.94 82 LEU A C 1
ATOM 700 O O . LEU A 1 82 ? -1.291 -8.842 9.068 1.00 95.94 82 LEU A O 1
ATOM 704 N N . TRP A 1 83 ? -2.997 -8.608 10.516 1.00 95.81 83 TRP A N 1
ATOM 705 C CA . TRP A 1 83 ? -4.037 -8.956 9.545 1.00 95.81 83 TRP A CA 1
ATOM 706 C C . TRP A 1 83 ? -4.106 -7.964 8.388 1.00 95.81 83 TRP A C 1
ATOM 708 O O . TRP A 1 83 ? -4.142 -8.380 7.232 1.00 95.81 83 TRP A O 1
ATOM 718 N N . ALA A 1 84 ? -4.078 -6.662 8.683 1.00 95.81 84 ALA A N 1
ATOM 719 C CA . ALA A 1 84 ? -4.048 -5.625 7.658 1.00 95.81 84 ALA A CA 1
ATOM 720 C C . ALA A 1 84 ? -2.802 -5.746 6.767 1.00 95.81 84 ALA A C 1
ATOM 722 O O . ALA A 1 84 ? -2.912 -5.683 5.546 1.00 95.81 84 ALA A O 1
ATOM 723 N N . THR A 1 85 ? -1.634 -5.990 7.368 1.00 96.75 85 THR A N 1
ATOM 724 C CA . THR A 1 85 ? -0.368 -6.172 6.644 1.00 96.75 85 THR A CA 1
ATOM 725 C C . THR A 1 85 ? -0.447 -7.350 5.686 1.00 96.75 85 THR A C 1
ATOM 727 O O . THR A 1 85 ? -0.169 -7.200 4.497 1.00 96.75 85 THR A O 1
ATOM 730 N N . ALA A 1 86 ? -0.860 -8.514 6.192 1.00 95.69 86 ALA A N 1
ATOM 731 C CA . ALA A 1 86 ? -0.948 -9.734 5.404 1.00 95.69 86 ALA A CA 1
ATOM 732 C C . ALA A 1 86 ? -1.945 -9.588 4.246 1.00 95.69 86 ALA A C 1
ATOM 734 O O . ALA A 1 86 ? -1.633 -9.960 3.114 1.00 95.69 86 ALA A O 1
ATOM 735 N N . LEU A 1 87 ? -3.121 -9.007 4.506 1.00 96.19 87 LEU A N 1
ATOM 736 C CA . LEU A 1 87 ? -4.159 -8.827 3.491 1.00 96.19 87 LEU A CA 1
ATOM 737 C C . LEU A 1 87 ? -3.764 -7.812 2.422 1.00 96.19 87 LEU A C 1
ATOM 739 O O . LEU A 1 87 ? -3.915 -8.106 1.238 1.00 96.19 87 LEU A O 1
ATOM 743 N N . CYS A 1 88 ? -3.238 -6.649 2.805 1.00 95.81 88 CYS A N 1
ATOM 744 C CA . CYS A 1 88 ? -2.836 -5.635 1.833 1.00 95.81 88 CYS A CA 1
ATOM 745 C C . CYS A 1 88 ? -1.636 -6.090 0.997 1.00 95.81 88 CYS A C 1
ATOM 747 O O . CYS A 1 88 ? -1.645 -5.901 -0.217 1.00 95.81 88 CYS A O 1
ATOM 749 N N . TRP A 1 89 ? -0.651 -6.761 1.607 1.00 94.69 89 TRP A N 1
ATOM 750 C CA . TRP A 1 89 ? 0.465 -7.344 0.862 1.00 94.69 89 TRP A CA 1
ATOM 751 C C . TRP A 1 89 ? -0.014 -8.418 -0.120 1.00 94.69 89 TRP A C 1
ATOM 753 O O . TRP A 1 89 ? 0.350 -8.381 -1.293 1.00 94.69 89 TRP A O 1
ATOM 763 N N . THR A 1 90 ? -0.893 -9.325 0.323 1.00 94.12 90 THR A N 1
ATOM 764 C CA . THR A 1 90 ? -1.471 -10.361 -0.551 1.00 94.12 90 THR A CA 1
ATOM 765 C C . THR A 1 90 ? -2.286 -9.734 -1.682 1.00 94.12 90 THR A C 1
ATOM 767 O O . THR A 1 90 ? -2.188 -10.168 -2.825 1.00 94.12 90 THR A O 1
ATOM 770 N N . GLY A 1 91 ? -3.054 -8.682 -1.392 1.00 94.12 91 GLY A N 1
ATOM 771 C CA . GLY A 1 91 ? -3.811 -7.931 -2.390 1.00 94.12 91 GLY A CA 1
ATOM 772 C C . GLY A 1 91 ? -2.914 -7.248 -3.424 1.00 94.12 91 GLY A C 1
ATOM 773 O O . GLY A 1 91 ? -3.190 -7.344 -4.617 1.00 94.12 91 GLY A O 1
ATOM 774 N N . GLN A 1 92 ? -1.816 -6.620 -2.993 1.00 93.00 92 GLN A N 1
ATOM 775 C CA . GLN A 1 92 ? -0.829 -6.031 -3.903 1.00 93.00 92 GLN A CA 1
ATOM 776 C C . GLN A 1 92 ? -0.161 -7.106 -4.765 1.00 93.00 92 GLN A C 1
ATOM 778 O O . GLN A 1 92 ? -0.027 -6.919 -5.973 1.00 93.00 92 GLN A O 1
ATOM 783 N N . TRP A 1 93 ? 0.204 -8.244 -4.168 1.00 92.81 93 TRP A N 1
ATOM 784 C CA . TRP A 1 93 ? 0.778 -9.371 -4.896 1.00 92.81 93 TRP A CA 1
ATOM 785 C C . TRP A 1 93 ? -0.188 -9.897 -5.962 1.00 92.81 93 TRP A C 1
ATOM 787 O O . TRP A 1 93 ? 0.192 -10.005 -7.124 1.00 92.81 93 TRP A O 1
ATOM 797 N N . LEU A 1 94 ? -1.450 -10.161 -5.595 1.00 92.44 94 LEU A N 1
ATOM 798 C CA . LEU A 1 94 ? -2.481 -10.647 -6.519 1.00 92.44 94 LEU A CA 1
ATOM 799 C C . LEU A 1 94 ? -2.777 -9.632 -7.626 1.00 92.44 94 LEU A C 1
ATOM 801 O O . LEU A 1 94 ? -2.894 -10.013 -8.787 1.00 92.44 94 LEU A O 1
ATOM 805 N N . GLY A 1 95 ? -2.863 -8.344 -7.284 1.00 90.56 95 GLY A N 1
ATOM 806 C CA . GLY A 1 95 ? -3.036 -7.272 -8.261 1.00 90.56 95 GLY A CA 1
ATOM 807 C C . GLY A 1 95 ? -1.876 -7.210 -9.254 1.00 90.56 95 GLY A C 1
ATOM 808 O O . GLY A 1 95 ? -2.106 -7.127 -10.458 1.00 90.56 95 GLY A O 1
ATOM 809 N N . GLY A 1 96 ? -0.637 -7.319 -8.767 1.00 90.25 96 GLY A N 1
ATOM 810 C CA . GLY A 1 96 ? 0.555 -7.374 -9.611 1.00 90.25 96 GLY A CA 1
ATOM 811 C C . GLY A 1 96 ? 0.617 -8.631 -10.485 1.00 90.25 96 GLY A C 1
ATOM 812 O O . GLY A 1 96 ? 0.932 -8.516 -11.667 1.00 90.25 96 GLY A O 1
ATOM 813 N N . PHE A 1 97 ? 0.248 -9.798 -9.945 1.00 90.69 97 PHE A N 1
ATOM 814 C CA . PHE A 1 97 ? 0.153 -11.060 -10.689 1.00 90.69 97 PHE A CA 1
ATOM 815 C C . PHE A 1 97 ? -0.865 -10.962 -11.826 1.00 90.69 97 PHE A C 1
ATOM 817 O O . PHE A 1 97 ? -0.534 -11.248 -12.970 1.00 90.69 97 PHE A O 1
ATOM 824 N N . ILE A 1 98 ? -2.088 -10.501 -11.543 1.00 91.31 98 ILE A N 1
ATOM 825 C CA . ILE A 1 98 ? -3.132 -10.345 -12.566 1.00 91.31 98 ILE A CA 1
ATOM 826 C C . ILE A 1 98 ? -2.677 -9.348 -13.640 1.00 91.31 98 ILE A C 1
ATOM 828 O O . ILE A 1 98 ? -2.816 -9.612 -14.833 1.00 91.31 98 ILE A O 1
ATOM 832 N N . ALA A 1 99 ? -2.100 -8.217 -13.236 1.00 89.56 99 ALA A N 1
ATOM 833 C CA . ALA A 1 99 ? -1.613 -7.208 -14.169 1.00 89.56 99 ALA A CA 1
ATOM 834 C C . ALA A 1 99 ? -0.523 -7.748 -15.111 1.00 89.56 99 ALA A C 1
ATOM 836 O O . ALA A 1 99 ? -0.561 -7.493 -16.313 1.00 89.56 99 ALA A O 1
ATOM 837 N N . ALA A 1 100 ? 0.411 -8.541 -14.591 1.00 89.25 100 ALA A N 1
ATOM 838 C CA . ALA A 1 100 ? 1.497 -9.110 -15.378 1.00 89.25 100 ALA A CA 1
ATOM 839 C C . ALA A 1 100 ? 1.074 -10.326 -16.223 1.00 89.25 100 ALA A C 1
ATOM 841 O O . ALA A 1 100 ? 1.416 -10.397 -17.400 1.00 89.25 100 ALA A O 1
ATOM 842 N N . GLU A 1 101 ? 0.327 -11.272 -15.654 1.00 91.19 101 GLU A N 1
ATOM 843 C CA . GLU A 1 101 ? 0.040 -12.558 -16.308 1.00 91.19 101 GLU A CA 1
ATOM 844 C C . GLU A 1 101 ? -1.228 -12.534 -17.162 1.00 91.19 101 GLU A C 1
ATOM 846 O O . GLU A 1 101 ? -1.298 -13.221 -18.177 1.00 91.19 101 GLU A O 1
ATOM 851 N N . VAL A 1 102 ? -2.236 -11.752 -16.766 1.00 91.12 102 VAL A N 1
ATOM 852 C CA . VAL A 1 102 ? -3.519 -11.683 -17.485 1.00 91.12 102 VAL A CA 1
ATOM 853 C C . VAL A 1 102 ? -3.532 -10.514 -18.459 1.00 91.12 102 VAL A C 1
ATOM 855 O O . VAL A 1 102 ? -4.004 -10.654 -19.584 1.00 91.12 102 VAL A O 1
ATOM 858 N N . PHE A 1 103 ? -3.023 -9.357 -18.030 1.00 89.25 103 PHE A N 1
ATOM 859 C CA . PHE A 1 103 ? -3.032 -8.144 -18.848 1.00 89.25 103 PHE A CA 1
ATOM 860 C C . PHE A 1 103 ? -1.704 -7.871 -19.557 1.00 89.25 103 PHE A C 1
ATOM 862 O O . PHE A 1 103 ? -1.676 -7.003 -20.418 1.00 89.25 103 PHE A O 1
ATOM 869 N N . HIS A 1 104 ? -0.621 -8.587 -19.235 1.00 87.12 104 HIS A N 1
ATOM 870 C CA . HIS A 1 104 ? 0.718 -8.347 -19.795 1.00 87.12 104 HIS A CA 1
ATOM 871 C C . HIS A 1 104 ? 1.248 -6.915 -19.580 1.00 87.12 104 HIS A C 1
ATOM 873 O O . HIS A 1 104 ? 2.137 -6.458 -20.296 1.00 87.12 104 HIS A O 1
ATOM 879 N N . HIS A 1 105 ? 0.743 -6.236 -18.546 1.00 86.25 105 HIS A N 1
ATOM 880 C CA . HIS A 1 105 ? 1.091 -4.868 -18.162 1.00 86.25 105 HIS A CA 1
ATOM 881 C C . HIS A 1 105 ? 1.416 -4.815 -16.659 1.00 86.25 105 HIS A C 1
ATOM 883 O O . HIS A 1 105 ? 0.534 -4.540 -15.842 1.00 86.25 105 HIS A O 1
ATOM 889 N N . PRO A 1 106 ? 2.664 -5.106 -16.247 1.00 87.25 106 PRO A N 1
ATOM 890 C CA . PRO A 1 106 ? 3.043 -5.131 -14.835 1.00 87.25 106 PRO A CA 1
ATOM 891 C C . PRO A 1 106 ? 2.865 -3.762 -14.161 1.00 87.25 106 PRO A C 1
ATOM 893 O O . PRO A 1 106 ? 3.370 -2.746 -14.638 1.00 87.25 106 PRO A O 1
ATOM 896 N N . LEU A 1 107 ? 2.194 -3.747 -13.002 1.00 85.75 107 LEU A N 1
ATOM 897 C CA . LEU A 1 107 ? 1.973 -2.524 -12.215 1.00 85.75 107 LEU A CA 1
ATOM 898 C C . LEU A 1 107 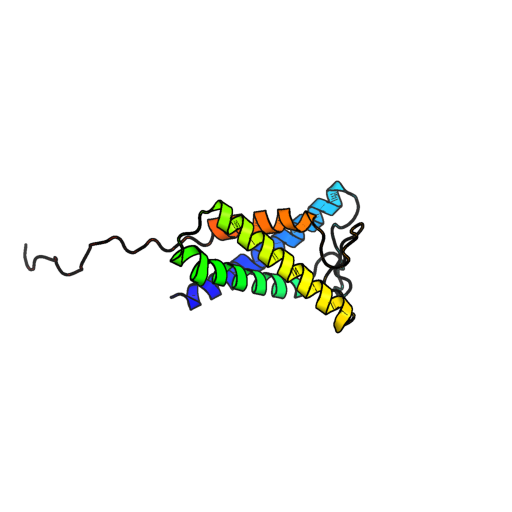? 3.275 -1.964 -11.638 1.00 85.75 107 LEU A C 1
ATOM 900 O O . LEU A 1 107 ? 3.509 -0.759 -11.678 1.00 85.75 107 LEU A O 1
ATOM 904 N N . GLN A 1 108 ? 4.101 -2.844 -11.077 1.00 89.44 108 GLN A N 1
ATOM 905 C CA . GLN A 1 108 ? 5.381 -2.528 -10.458 1.00 89.44 108 GLN A CA 1
ATOM 906 C C . GLN A 1 108 ? 6.358 -3.666 -10.743 1.00 89.44 108 GLN A C 1
ATOM 908 O O . GLN A 1 108 ? 5.960 -4.827 -10.795 1.00 89.44 108 GLN A O 1
ATOM 913 N N . ILE A 1 109 ? 7.636 -3.332 -10.890 1.00 88.69 109 ILE A N 1
ATOM 914 C CA . ILE A 1 109 ? 8.735 -4.294 -10.965 1.00 88.69 109 ILE A CA 1
ATOM 915 C C . ILE A 1 109 ? 9.674 -4.008 -9.802 1.00 88.69 109 ILE A C 1
ATOM 917 O O . ILE A 1 109 ? 10.149 -2.882 -9.659 1.00 88.69 109 ILE A O 1
ATOM 921 N N . TRP A 1 110 ? 9.950 -5.032 -8.996 1.00 88.19 110 TRP A N 1
ATOM 922 C CA . TRP A 1 110 ? 10.838 -4.964 -7.835 1.00 88.19 110 TRP A CA 1
ATOM 923 C C . TRP A 1 110 ? 12.201 -5.598 -8.169 1.00 88.19 110 TRP A C 1
ATOM 925 O O . TRP A 1 110 ? 12.294 -6.832 -8.229 1.00 88.19 110 TRP A O 1
ATOM 935 N N . PRO A 1 111 ? 13.263 -4.798 -8.403 1.00 80.12 111 PRO A N 1
ATOM 936 C CA . PRO A 1 111 ? 14.581 -5.308 -8.769 1.00 80.12 111 PRO A CA 1
ATOM 937 C C . PRO A 1 111 ? 15.138 -6.280 -7.725 1.00 80.12 111 PRO A C 1
ATOM 939 O O . PRO A 1 111 ? 14.990 -6.081 -6.522 1.00 80.12 111 PRO A O 1
ATOM 942 N N . GLY A 1 112 ? 15.794 -7.348 -8.184 1.00 74.19 112 GLY A N 1
ATOM 943 C CA . GLY A 1 112 ? 16.479 -8.300 -7.299 1.00 74.19 112 GLY A CA 1
ATOM 944 C C . GLY A 1 112 ? 15.561 -9.213 -6.479 1.00 74.19 112 GLY A C 1
ATOM 945 O O . GLY A 1 112 ? 16.037 -9.926 -5.597 1.00 74.19 112 GLY A O 1
ATOM 946 N N . THR A 1 113 ? 14.258 -9.233 -6.761 1.00 73.81 113 THR A N 1
ATOM 947 C CA . THR A 1 113 ? 13.306 -10.105 -6.067 1.00 73.81 113 THR A CA 1
ATOM 948 C C . THR A 1 113 ? 12.916 -11.300 -6.935 1.00 73.81 113 THR A C 1
ATOM 950 O O . THR A 1 113 ? 12.773 -11.187 -8.149 1.00 73.81 113 THR A O 1
ATOM 953 N N . LYS A 1 114 ? 12.742 -12.479 -6.314 1.00 67.75 114 LYS A N 1
ATOM 954 C CA . LYS A 1 114 ? 12.234 -13.676 -7.018 1.00 67.75 114 LYS A CA 1
ATOM 955 C C . LYS A 1 114 ? 10.764 -13.534 -7.427 1.00 67.75 114 LYS A C 1
ATOM 957 O O . LYS A 1 114 ? 10.311 -14.234 -8.322 1.00 67.75 114 LYS A O 1
ATOM 962 N N . LEU A 1 115 ? 10.022 -12.665 -6.740 1.00 64.25 115 LEU A N 1
ATOM 963 C CA . LEU A 1 115 ? 8.625 -12.364 -7.025 1.00 64.25 115 LEU A CA 1
ATOM 964 C C . LEU A 1 115 ? 8.571 -11.090 -7.864 1.00 64.25 115 LEU A C 1
ATOM 966 O O . LEU A 1 115 ? 8.787 -10.009 -7.338 1.00 64.25 115 LEU A O 1
ATOM 970 N N . VAL A 1 116 ? 8.238 -11.204 -9.147 1.00 69.62 116 VAL A N 1
ATOM 971 C CA . VAL A 1 116 ? 8.215 -10.053 -10.071 1.00 69.62 116 VAL A CA 1
ATOM 972 C C . VAL A 1 116 ? 7.171 -8.993 -9.664 1.00 69.62 116 VAL A C 1
ATOM 974 O O . VAL A 1 116 ? 7.294 -7.834 -10.046 1.00 69.62 116 VAL A O 1
ATOM 977 N N . TYR A 1 117 ? 6.179 -9.366 -8.847 1.00 82.06 117 TYR A N 1
ATOM 978 C CA . TYR A 1 117 ? 5.002 -8.544 -8.545 1.00 82.06 117 TYR A CA 1
ATOM 979 C C . TYR A 1 117 ? 5.147 -7.655 -7.299 1.00 82.06 117 TYR A C 1
ATOM 981 O O . TYR A 1 117 ? 4.732 -6.498 -7.320 1.00 82.06 117 TYR A O 1
ATOM 989 N N . VAL A 1 118 ? 5.712 -8.180 -6.204 1.00 85.25 118 VAL A N 1
ATOM 990 C CA . VAL A 1 118 ? 5.997 -7.416 -4.976 1.00 85.25 118 VAL A CA 1
ATOM 991 C C . VAL A 1 118 ? 7.027 -8.138 -4.105 1.00 85.25 118 VAL A C 1
ATOM 993 O O . VAL A 1 118 ? 6.972 -9.356 -3.918 1.00 85.25 118 VAL A O 1
ATOM 996 N N . SER A 1 119 ? 7.962 -7.377 -3.535 1.00 86.44 119 SER A N 1
ATOM 997 C CA . SER A 1 119 ? 8.955 -7.889 -2.588 1.00 86.44 119 SER A CA 1
ATOM 998 C C . SER A 1 119 ? 8.345 -8.271 -1.234 1.00 86.44 119 SER A C 1
ATOM 1000 O O . SER A 1 119 ? 7.395 -7.646 -0.760 1.00 86.44 119 SER A O 1
ATOM 1002 N N . PHE A 1 120 ? 8.978 -9.205 -0.518 1.00 87.50 120 PHE A N 1
ATOM 1003 C CA . PHE A 1 120 ? 8.691 -9.421 0.906 1.00 87.50 120 PHE A CA 1
ATOM 1004 C C . PHE A 1 120 ? 9.061 -8.216 1.777 1.00 87.50 120 PHE A C 1
ATOM 1006 O O . PHE A 1 120 ? 8.450 -8.022 2.825 1.00 87.50 120 PHE A O 1
ATOM 1013 N N . SER A 1 121 ? 9.998 -7.363 1.345 1.00 86.31 121 SER A N 1
ATOM 1014 C CA . SER A 1 121 ? 10.299 -6.118 2.066 1.00 86.31 121 SER A CA 1
ATOM 1015 C C . SER A 1 121 ? 9.087 -5.182 2.150 1.00 86.31 121 SER A C 1
ATOM 1017 O O . SER A 1 121 ? 8.978 -4.416 3.106 1.00 86.31 121 SER A O 1
ATOM 1019 N N . ALA A 1 122 ? 8.121 -5.302 1.230 1.00 89.50 122 ALA A N 1
ATOM 1020 C CA . ALA A 1 122 ? 6.878 -4.543 1.288 1.00 89.50 122 ALA A CA 1
ATOM 1021 C C . ALA A 1 122 ? 6.007 -4.886 2.507 1.00 89.50 122 ALA A C 1
ATOM 1023 O O . ALA A 1 122 ? 5.180 -4.066 2.894 1.00 89.50 122 ALA A O 1
ATOM 1024 N N . LEU A 1 123 ? 6.204 -6.039 3.163 1.00 91.94 123 LEU A N 1
ATOM 1025 C CA . LEU A 1 123 ? 5.523 -6.351 4.427 1.00 91.94 123 LEU A CA 1
ATOM 1026 C C . LEU A 1 123 ? 5.831 -5.304 5.505 1.00 91.94 123 LEU A C 1
ATOM 1028 O O . LEU A 1 123 ? 4.934 -4.914 6.247 1.00 91.94 123 LEU A O 1
ATOM 1032 N N . PHE A 1 124 ? 7.066 -4.795 5.560 1.00 91.94 124 PHE A N 1
ATOM 1033 C CA . PHE A 1 124 ? 7.433 -3.736 6.502 1.00 91.94 124 PHE A CA 1
ATOM 1034 C C . PHE A 1 124 ? 6.711 -2.423 6.183 1.00 91.94 124 PHE A C 1
ATOM 1036 O O . PHE A 1 124 ? 6.216 -1.756 7.092 1.00 91.94 124 PHE A O 1
ATOM 1043 N N . PHE A 1 125 ? 6.593 -2.073 4.899 1.00 92.12 125 PHE A N 1
ATOM 1044 C CA . PHE A 1 125 ? 5.860 -0.880 4.471 1.00 92.12 125 PHE A CA 1
ATOM 1045 C C . PHE A 1 125 ? 4.363 -1.005 4.761 1.00 92.12 125 PHE A C 1
ATOM 1047 O O . PHE A 1 125 ? 3.766 -0.069 5.286 1.00 92.12 125 PHE A O 1
ATOM 1054 N N . TRP A 1 126 ? 3.769 -2.174 4.519 1.00 95.44 126 TRP A N 1
ATOM 1055 C CA . TRP A 1 126 ? 2.370 -2.429 4.854 1.00 95.44 126 TRP A CA 1
ATOM 1056 C C . TRP A 1 126 ? 2.103 -2.421 6.356 1.00 95.44 126 TRP A C 1
ATOM 1058 O O . TRP A 1 126 ? 1.083 -1.874 6.770 1.00 95.44 126 TRP A O 1
ATOM 1068 N N . ALA A 1 127 ? 3.019 -2.943 7.175 1.00 95.06 127 ALA A N 1
ATOM 1069 C CA . ALA A 1 127 ? 2.915 -2.858 8.629 1.00 95.06 127 ALA A CA 1
ATOM 1070 C C . ALA A 1 127 ? 2.957 -1.407 9.119 1.00 95.06 127 ALA A C 1
ATOM 1072 O O . ALA A 1 127 ? 2.125 -1.013 9.939 1.00 95.06 127 ALA A O 1
ATOM 1073 N N . ALA A 1 128 ? 3.864 -0.591 8.571 1.00 93.50 128 ALA A N 1
ATOM 1074 C CA . ALA A 1 128 ? 3.923 0.837 8.869 1.00 93.50 128 ALA A CA 1
ATOM 1075 C C . ALA A 1 128 ? 2.636 1.560 8.439 1.00 93.50 128 ALA A C 1
ATOM 1077 O O . ALA A 1 128 ? 2.061 2.305 9.231 1.00 93.50 128 ALA A O 1
ATOM 1078 N N . THR A 1 129 ? 2.127 1.293 7.233 1.00 94.12 129 THR A N 1
ATOM 1079 C CA . THR A 1 129 ? 0.856 1.856 6.755 1.00 94.12 129 THR A CA 1
ATOM 1080 C C . THR A 1 129 ? -0.321 1.434 7.629 1.00 94.12 129 THR A C 1
ATOM 1082 O O . THR A 1 129 ? -1.151 2.270 7.976 1.00 94.12 129 THR A O 1
ATOM 1085 N N . ALA A 1 130 ? -0.403 0.161 8.019 1.00 94.12 130 ALA A N 1
ATOM 1086 C CA . ALA A 1 130 ? -1.467 -0.340 8.882 1.00 94.12 130 ALA A CA 1
ATOM 1087 C C . ALA A 1 130 ? -1.430 0.325 10.265 1.00 94.12 130 ALA A C 1
ATOM 1089 O O . ALA A 1 130 ? -2.477 0.700 10.792 1.00 94.12 130 ALA A O 1
ATOM 1090 N N . LEU A 1 131 ? -0.234 0.524 10.827 1.00 93.31 131 LEU A N 1
ATOM 1091 C CA . LEU A 1 131 ? -0.051 1.259 12.075 1.00 93.31 131 LEU A CA 1
ATOM 1092 C C . LEU A 1 131 ? -0.476 2.729 11.929 1.00 93.31 131 LEU A C 1
ATOM 1094 O O . LEU A 1 131 ? -1.260 3.218 12.736 1.00 93.31 131 LEU A O 1
ATOM 1098 N N . LEU A 1 132 ? -0.017 3.422 10.881 1.00 92.56 132 LEU A N 1
ATOM 1099 C CA . LEU A 1 132 ? -0.403 4.811 10.604 1.00 92.56 132 LEU A CA 1
ATOM 1100 C C . LEU A 1 132 ? -1.915 4.948 10.417 1.00 92.56 132 LEU A C 1
ATOM 1102 O O . LEU A 1 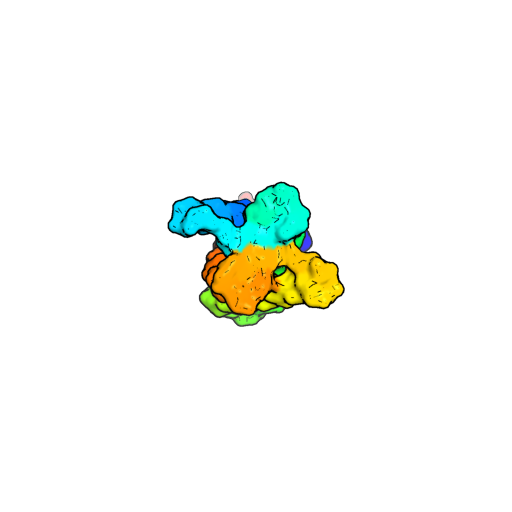132 ? -2.528 5.859 10.968 1.00 92.56 132 LEU A O 1
ATOM 1106 N N . TYR A 1 133 ? -2.530 4.019 9.688 1.00 92.12 133 TYR A N 1
ATOM 1107 C CA . TYR A 1 133 ? -3.973 3.982 9.517 1.00 92.12 133 TYR A CA 1
ATOM 1108 C C . TYR A 1 133 ? -4.685 3.837 10.866 1.00 92.12 133 TYR A C 1
ATOM 1110 O O . TYR A 1 133 ? -5.604 4.599 11.142 1.00 92.12 133 TYR A O 1
ATOM 1118 N N . GLN A 1 134 ? -4.243 2.923 11.735 1.00 89.69 134 GLN A N 1
ATOM 1119 C CA . GLN A 1 134 ? -4.821 2.758 13.075 1.00 89.69 134 GLN A CA 1
ATOM 1120 C C . GLN A 1 134 ? -4.702 4.012 13.943 1.00 89.69 134 GLN A C 1
ATOM 1122 O O . GLN A 1 134 ? -5.629 4.320 14.686 1.00 89.69 134 GLN A O 1
ATOM 1127 N N . LEU A 1 135 ? -3.582 4.731 13.846 1.00 87.88 135 LEU A N 1
ATOM 1128 C CA . LEU A 1 135 ? -3.357 5.967 14.597 1.00 87.88 135 LEU A CA 1
ATOM 1129 C C . LEU A 1 135 ? -4.250 7.118 14.107 1.00 87.88 135 LEU A C 1
ATOM 1131 O O . LEU A 1 135 ? -4.687 7.936 14.911 1.00 87.88 135 LEU A O 1
ATOM 1135 N N . VAL A 1 136 ? -4.515 7.190 12.798 1.00 86.25 136 VAL A N 1
ATOM 1136 C CA . VAL A 1 136 ? -5.226 8.321 12.169 1.00 86.25 136 VAL A CA 1
ATOM 1137 C C . VAL A 1 136 ? -6.717 8.049 11.950 1.00 86.25 136 VAL A C 1
ATOM 1139 O O . VAL A 1 136 ? -7.498 8.989 11.807 1.00 86.25 136 VAL A O 1
ATOM 1142 N N . ALA A 1 137 ? -7.143 6.788 11.938 1.00 76.94 137 ALA A N 1
ATOM 1143 C CA . ALA A 1 137 ? -8.544 6.388 11.902 1.00 76.94 137 ALA A CA 1
ATOM 1144 C C . ALA A 1 137 ? -9.004 6.003 13.321 1.00 76.94 137 ALA A C 1
ATOM 1146 O O . ALA A 1 137 ? -9.132 4.805 13.600 1.00 76.94 137 ALA A O 1
ATOM 1147 N N . PRO A 1 138 ? -9.237 6.981 14.227 1.00 62.00 138 PRO A N 1
ATOM 1148 C CA . PRO A 1 138 ? -9.660 6.682 15.584 1.00 62.00 138 PRO A CA 1
ATOM 1149 C C . PRO A 1 138 ? -10.959 5.879 15.555 1.00 62.00 138 PRO A C 1
ATOM 1151 O O . PRO A 1 138 ? -11.880 6.172 14.782 1.00 62.00 138 PRO A O 1
ATOM 1154 N N . ASP A 1 139 ? -11.028 4.865 16.417 1.00 58.38 139 ASP A N 1
ATOM 1155 C CA . ASP A 1 139 ? -12.292 4.225 16.753 1.00 58.38 139 ASP A CA 1
ATOM 1156 C C . ASP A 1 139 ? -13.213 5.334 17.293 1.00 58.38 139 ASP A C 1
ATOM 1158 O O . ASP A 1 139 ? -12.825 6.025 18.237 1.00 58.38 139 ASP A O 1
ATOM 1162 N N . PRO A 1 140 ? -14.413 5.564 16.725 1.00 53.16 140 PRO A N 1
ATOM 1163 C CA . PRO A 1 140 ? -15.375 6.395 17.418 1.00 53.16 140 PRO A CA 1
ATOM 1164 C C . PRO A 1 140 ? -15.669 5.674 18.728 1.00 53.16 140 PRO A C 1
ATOM 1166 O O . PRO A 1 140 ? -16.179 4.540 18.696 1.00 53.16 140 PRO A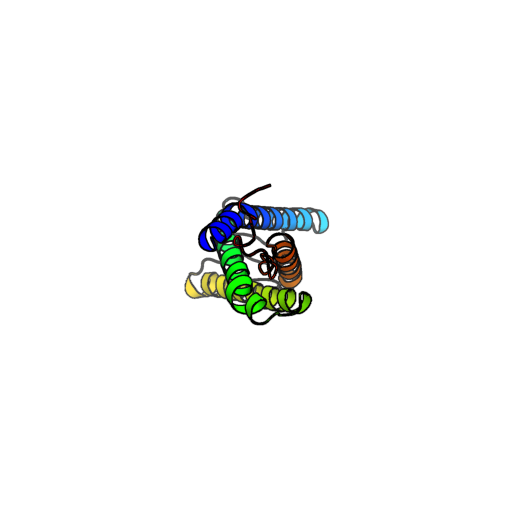 O 1
ATOM 1169 N N . GLU A 1 141 ? -15.283 6.307 19.841 1.00 45.66 141 GLU A N 1
ATOM 1170 C CA . GLU A 1 141 ? -15.570 5.810 21.180 1.00 45.66 141 GLU A CA 1
ATOM 1171 C C . GLU A 1 141 ? -17.036 5.367 21.225 1.00 45.66 141 GLU A C 1
ATOM 1173 O O . GLU A 1 141 ? -17.905 6.013 20.615 1.00 45.66 141 GLU A O 1
ATOM 1178 N N . PRO A 1 142 ? -17.337 4.222 21.861 1.00 49.25 142 PRO A N 1
ATOM 1179 C CA . PRO A 1 142 ? -18.724 3.916 22.156 1.00 49.25 142 PRO A CA 1
ATOM 1180 C C . PRO A 1 142 ? -19.313 5.138 22.879 1.00 49.25 142 PRO A C 1
ATOM 1182 O O . PRO A 1 142 ? -18.628 5.695 23.736 1.00 49.25 142 PRO A O 1
ATOM 1185 N N . PRO A 1 143 ? -20.526 5.599 22.515 1.00 48.94 143 PRO A N 1
ATOM 1186 C CA . PRO A 1 143 ? -21.144 6.709 23.224 1.00 48.94 143 PRO A CA 1
ATOM 1187 C C . PRO A 1 143 ? -21.115 6.375 24.712 1.00 48.94 143 PRO A C 1
ATOM 1189 O O . PRO A 1 143 ? -21.506 5.262 25.080 1.00 48.94 143 PRO A O 1
ATOM 1192 N N . GLU A 1 144 ? -20.599 7.293 25.534 1.00 45.66 144 GLU A N 1
ATOM 1193 C CA . GLU A 1 144 ? -20.581 7.082 26.975 1.00 45.66 144 GLU A CA 1
ATOM 1194 C C . GLU A 1 144 ? -21.982 6.651 27.427 1.00 45.66 144 GLU A C 1
ATOM 1196 O O . GLU A 1 144 ? -22.984 7.247 27.001 1.00 45.66 144 GLU A O 1
ATOM 1201 N N . PRO A 1 145 ? -22.094 5.584 28.232 1.00 48.88 145 PRO A N 1
ATOM 1202 C CA . PRO A 1 145 ? -23.378 5.188 28.766 1.00 48.88 145 PRO A CA 1
ATOM 1203 C C . PRO A 1 145 ? -23.853 6.277 29.735 1.00 48.88 145 PRO A C 1
ATOM 1205 O O . PRO A 1 145 ? -23.463 6.296 30.894 1.00 48.88 145 PRO A O 1
ATOM 1208 N N . GLY A 1 146 ? -24.722 7.166 29.251 1.00 49.94 146 GLY A N 1
ATOM 1209 C CA . GLY A 1 146 ? -25.557 8.014 30.099 1.00 49.94 146 GLY A CA 1
ATOM 1210 C C . GLY A 1 146 ? -25.214 9.500 30.111 1.00 49.94 146 GLY A C 1
ATOM 1211 O O . GLY A 1 146 ? -24.766 10.032 31.113 1.00 49.94 146 GLY A O 1
ATOM 1212 N N . PHE A 1 147 ? -25.611 10.211 29.059 1.00 47.50 147 PHE A N 1
ATOM 1213 C CA . PHE A 1 147 ? -26.381 11.440 29.261 1.00 47.50 147 PHE A CA 1
ATOM 1214 C C . PHE A 1 147 ? -27.612 11.352 28.365 1.00 47.50 147 PHE A C 1
ATOM 1216 O O . PHE A 1 147 ? -27.676 11.883 27.254 1.00 47.50 147 PHE A O 1
ATOM 1223 N N . THR A 1 148 ? -28.616 10.614 28.838 1.00 46.97 148 THR A N 1
ATOM 1224 C CA . THR A 1 148 ? -29.977 10.817 28.357 1.00 46.97 148 THR A CA 1
ATOM 1225 C C . THR A 1 148 ? -30.296 12.294 28.537 1.00 46.97 148 THR A C 1
ATOM 1227 O O . THR A 1 148 ? -30.300 12.813 29.649 1.00 46.97 148 THR A O 1
ATOM 1230 N N . ARG A 1 149 ? -30.592 12.975 27.430 1.00 48.72 149 ARG A N 1
ATOM 1231 C CA . ARG A 1 149 ? -31.071 14.367 27.342 1.00 48.72 149 ARG A CA 1
ATOM 1232 C C . ARG A 1 149 ? -32.436 14.586 28.039 1.00 48.72 149 ARG A C 1
ATOM 1234 O O . ARG A 1 149 ? -33.186 15.474 27.654 1.00 48.72 149 ARG A O 1
ATOM 1241 N N . ALA A 1 150 ? -32.780 13.747 29.013 1.00 52.38 150 ALA A N 1
ATOM 1242 C CA . ALA A 1 150 ? -34.037 13.715 29.744 1.00 52.38 150 ALA A CA 1
ATOM 1243 C C . ALA A 1 150 ? -33.934 14.324 31.155 1.00 52.38 150 ALA A C 1
ATOM 1245 O O . ALA A 1 150 ? -34.965 14.587 31.757 1.00 52.38 150 ALA A O 1
ATOM 1246 N N . GLU A 1 151 ? -32.737 14.631 31.662 1.00 49.19 151 GLU A N 1
ATOM 1247 C CA . GLU A 1 151 ? -32.563 15.272 32.978 1.00 49.19 151 GLU A CA 1
ATOM 1248 C C . GLU A 1 151 ? -32.160 16.744 32.848 1.00 49.19 151 GLU A C 1
ATOM 1250 O O . GLU A 1 151 ? -31.163 17.204 33.398 1.00 49.19 151 GLU A O 1
ATOM 1255 N N . ARG A 1 152 ? -32.942 17.518 32.090 1.00 48.84 152 ARG A N 1
ATOM 1256 C CA . ARG A 1 152 ? -32.964 18.969 32.296 1.00 48.84 152 ARG A CA 1
ATOM 1257 C C . ARG A 1 152 ? -34.091 19.232 33.298 1.00 48.84 152 ARG A C 1
ATOM 1259 O O . ARG A 1 152 ? -35.243 19.019 32.917 1.00 48.84 152 ARG A O 1
ATOM 1266 N N . PRO A 1 153 ? -33.818 19.663 34.543 1.00 45.28 153 PRO A N 1
ATOM 1267 C CA . PRO A 1 153 ? -34.887 20.140 35.400 1.00 45.28 153 PRO A CA 1
ATOM 1268 C C . PRO A 1 153 ? -35.533 21.330 34.692 1.00 45.28 153 PRO A C 1
ATOM 1270 O O . PRO A 1 153 ? -34.862 22.298 34.325 1.00 45.28 153 PRO A O 1
ATOM 1273 N N . ALA A 1 154 ? -36.833 21.232 34.442 1.00 53.94 154 ALA A N 1
ATOM 1274 C CA . ALA A 1 154 ? -37.629 22.393 34.108 1.00 53.94 154 ALA A CA 1
ATOM 1275 C C . ALA A 1 154 ? -37.722 23.250 35.377 1.00 53.94 154 ALA A C 1
ATOM 1277 O O . ALA A 1 154 ? -38.533 22.969 36.252 1.00 53.94 154 ALA A O 1
ATOM 1278 N N . GLY A 1 155 ? -36.863 24.262 35.475 1.00 55.44 155 GLY A N 1
ATOM 1279 C CA . GLY A 1 155 ? -36.934 25.293 36.507 1.00 55.44 155 GLY A CA 1
ATOM 1280 C C . GLY A 1 155 ? -35.852 25.194 37.580 1.00 55.44 155 GLY A C 1
ATOM 1281 O O . GLY A 1 155 ? -35.914 24.345 38.465 1.00 55.44 155 GLY A O 1
ATOM 1282 N N . ALA A 1 156 ? -34.905 26.126 37.504 1.00 40.16 156 ALA A N 1
ATOM 1283 C CA . ALA A 1 156 ? -34.335 26.854 38.634 1.00 40.16 156 ALA A CA 1
ATOM 1284 C C . ALA A 1 156 ? -33.812 28.194 38.100 1.00 40.16 156 ALA A C 1
ATOM 1286 O O . ALA A 1 156 ? -33.147 28.164 37.037 1.00 40.16 156 ALA A O 1
#